Protein AF-A0A8J7D3D1-F1 (afdb_monomer_lite)

Secondary structure (DSSP, 8-state):
-HHHHHHHHHHH---S--EEEEEE-SS-EEEEEEESS--TTHHHHHHHHT--HHHHHHHHHTT-----PPPSS--------PPP---

Sequence (87 aa):
MIHVAEKILSLLNFDVPLNIQLRTDAERLYLPEINPRMSGGLQLSCLGAGVNIPDIAISRLLGVVKPWTAPAKKFCRVANIKSPIIL

pLDDT: mean 86.76, std 7.75, range [56.62, 94.69]

Foldseek 3Di:
DVVVVVVVCVVVVDPADKDWDWDDPPVDIDGPDIDRDDDPCVVQVCVQQVHDRVVCRVCVVVVHHDDPDGDPDGRDDDDDDDDDDDD

Structure (mmCIF, N/CA/C/O backbone):
data_AF-A0A8J7D3D1-F1
#
_entry.id   AF-A0A8J7D3D1-F1
#
loop_
_atom_site.group_PDB
_atom_site.id
_atom_site.type_symbol
_atom_site.label_atom_id
_atom_site.label_alt_id
_atom_site.label_comp_id
_atom_site.label_asym_id
_atom_site.label_entity_id
_atom_site.label_seq_id
_atom_site.pdbx_PDB_ins_code
_atom_site.Cartn_x
_atom_site.Cartn_y
_atom_site.Cartn_z
_atom_site.occupancy
_atom_site.B_iso_or_equiv
_atom_site.auth_seq_id
_atom_site.auth_comp_id
_atom_site.auth_asym_id
_atom_site.auth_atom_id
_atom_site.pdbx_PDB_model_num
ATOM 1 N N . MET A 1 1 ? 5.662 11.015 -5.514 1.00 78.88 1 MET A N 1
ATOM 2 C CA . MET A 1 1 ? 4.901 9.750 -5.371 1.00 78.88 1 MET A CA 1
ATOM 3 C C . MET A 1 1 ? 3.933 9.791 -4.193 1.00 78.88 1 MET A C 1
ATOM 5 O O . MET A 1 1 ? 2.752 9.615 -4.441 1.00 78.88 1 MET A O 1
ATOM 9 N N . ILE A 1 2 ? 4.378 10.097 -2.962 1.00 82.88 2 ILE A N 1
ATOM 10 C CA . ILE A 1 2 ? 3.487 10.199 -1.780 1.00 82.88 2 ILE A CA 1
ATOM 11 C C . ILE A 1 2 ? 2.310 11.155 -2.027 1.00 82.88 2 ILE A C 1
ATOM 13 O O . ILE A 1 2 ? 1.168 10.754 -1.870 1.00 82.88 2 ILE A O 1
ATOM 17 N N . HIS A 1 3 ? 2.570 12.353 -2.556 1.00 88.88 3 HIS A N 1
ATOM 18 C CA . HIS A 1 3 ? 1.508 13.327 -2.842 1.00 88.88 3 HIS A CA 1
ATOM 19 C C . HIS A 1 3 ? 0.456 12.846 -3.861 1.00 88.88 3 HIS A C 1
ATOM 21 O O . HIS A 1 3 ? -0.719 13.195 -3.787 1.00 88.88 3 HIS A O 1
ATOM 27 N N . VAL A 1 4 ? 0.863 12.004 -4.818 1.00 90.00 4 VAL A N 1
ATOM 28 C CA . VAL A 1 4 ? -0.070 11.390 -5.777 1.00 90.00 4 VAL A CA 1
ATOM 29 C C . VAL A 1 4 ? -0.925 10.343 -5.074 1.00 90.00 4 VAL A C 1
ATOM 31 O O . VAL A 1 4 ? -2.132 10.311 -5.289 1.00 90.00 4 VAL A O 1
ATOM 34 N N . ALA A 1 5 ? -0.321 9.527 -4.206 1.00 88.25 5 ALA A N 1
ATOM 35 C CA . ALA A 1 5 ? -1.059 8.571 -3.392 1.00 88.25 5 ALA A CA 1
ATOM 36 C C . ALA A 1 5 ? -2.078 9.281 -2.485 1.00 88.25 5 ALA A C 1
ATOM 38 O O . ALA A 1 5 ? -3.238 8.890 -2.488 1.00 88.25 5 ALA A O 1
ATOM 39 N N . GLU A 1 6 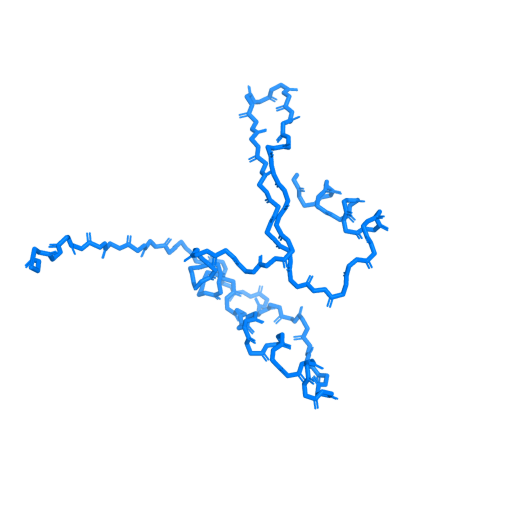? -1.698 10.364 -1.798 1.00 88.31 6 GLU A N 1
ATOM 40 C CA . GLU A 1 6 ? 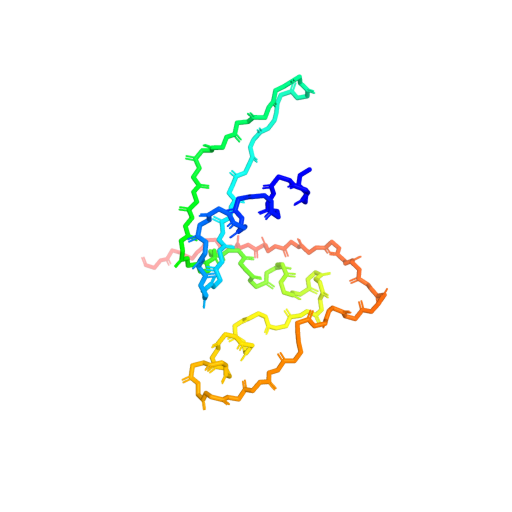-2.607 11.178 -0.970 1.00 88.31 6 GLU A CA 1
ATOM 41 C C . GLU A 1 6 ? -3.806 11.704 -1.769 1.00 88.31 6 GLU A C 1
ATOM 43 O O . GLU A 1 6 ? -4.947 11.590 -1.322 1.00 88.31 6 GLU A O 1
ATOM 48 N N . LYS A 1 7 ? -3.564 12.225 -2.980 1.00 91.75 7 LYS A N 1
ATOM 49 C CA . LYS A 1 7 ? -4.629 12.711 -3.867 1.00 91.75 7 LYS A CA 1
ATOM 50 C C . LYS A 1 7 ? -5.539 11.584 -4.362 1.00 91.75 7 LYS A C 1
ATOM 52 O O . LYS A 1 7 ? -6.739 11.780 -4.495 1.00 91.75 7 LYS A O 1
ATOM 57 N N . ILE A 1 8 ? -4.988 10.405 -4.639 1.00 91.31 8 ILE A N 1
ATOM 58 C CA . ILE A 1 8 ? -5.782 9.222 -4.995 1.00 91.31 8 ILE A CA 1
ATOM 59 C C . ILE A 1 8 ? -6.655 8.795 -3.806 1.00 91.31 8 ILE A C 1
ATOM 61 O O . ILE A 1 8 ? -7.849 8.566 -3.976 1.00 91.31 8 ILE A O 1
ATOM 65 N N . LEU A 1 9 ? -6.079 8.726 -2.604 1.00 88.25 9 LEU A N 1
ATOM 66 C CA . LEU A 1 9 ? -6.784 8.369 -1.370 1.00 88.25 9 LEU A CA 1
ATOM 67 C C . LEU A 1 9 ? -7.954 9.320 -1.085 1.00 88.25 9 LEU A C 1
ATOM 69 O O . LEU A 1 9 ? -9.051 8.850 -0.784 1.00 88.25 9 LEU A O 1
ATOM 73 N N . SER A 1 10 ? -7.753 10.634 -1.236 1.00 89.31 10 SER A N 1
ATOM 74 C CA . SER A 1 10 ? -8.818 11.619 -1.006 1.00 89.31 10 SER A CA 1
ATOM 75 C C . SER A 1 10 ? -9.958 11.535 -2.024 1.00 89.31 10 SER A C 1
ATOM 77 O O . SER A 1 10 ? -11.099 11.823 -1.677 1.00 89.31 10 SER A O 1
ATOM 79 N N . LEU A 1 11 ? -9.674 11.109 -3.259 1.00 91.88 11 LEU A N 1
ATOM 80 C CA . LEU A 1 11 ? -10.685 10.936 -4.307 1.00 91.88 11 LEU A CA 1
ATOM 81 C C . LEU A 1 11 ? -11.481 9.634 -4.165 1.00 91.88 11 LEU A C 1
ATOM 83 O O . LEU A 1 11 ? -12.668 9.614 -4.475 1.00 91.88 11 LEU A O 1
ATOM 87 N N . LEU A 1 12 ? -10.837 8.547 -3.731 1.00 88.88 12 LEU A N 1
ATOM 88 C CA . LEU A 1 12 ? -11.469 7.225 -3.665 1.00 88.88 12 LEU A CA 1
ATOM 89 C C . LEU A 1 12 ? -12.335 7.023 -2.417 1.00 88.88 12 LEU A C 1
ATOM 91 O O . LEU A 1 12 ? -13.211 6.164 -2.436 1.00 88.88 12 LEU A O 1
ATOM 95 N N . ASN A 1 13 ? -12.103 7.793 -1.348 1.00 84.75 13 ASN A N 1
ATOM 96 C CA . ASN A 1 13 ? -12.837 7.695 -0.079 1.00 84.75 13 ASN A CA 1
ATOM 97 C C . ASN A 1 13 ? -12.947 6.250 0.460 1.00 84.75 13 ASN A C 1
ATOM 99 O O . ASN A 1 13 ? -13.990 5.815 0.949 1.00 84.75 13 ASN A O 1
ATOM 103 N N . PHE A 1 14 ? -11.872 5.474 0.321 1.00 83.25 14 PHE A N 1
ATOM 104 C CA . PHE A 1 14 ? -11.824 4.093 0.790 1.00 83.25 14 PHE A CA 1
ATOM 105 C C . PHE A 1 14 ? -11.324 4.022 2.227 1.00 83.25 14 PHE A C 1
ATOM 107 O O . PHE A 1 14 ? -10.280 4.581 2.554 1.00 83.25 14 PHE A O 1
ATOM 114 N N . ASP A 1 15 ? -12.031 3.249 3.053 1.00 76.88 15 ASP A N 1
ATOM 115 C CA . ASP A 1 15 ? -11.644 2.965 4.439 1.00 76.88 15 ASP A CA 1
ATOM 116 C C . ASP A 1 15 ? -10.960 1.595 4.599 1.00 76.88 15 ASP A C 1
ATOM 118 O O . ASP A 1 15 ? -11.124 0.883 5.591 1.00 76.88 15 ASP A O 1
ATOM 122 N N . VAL A 1 16 ? -10.218 1.181 3.571 1.00 79.00 16 VAL A N 1
ATOM 123 C CA . VAL A 1 16 ? -9.494 -0.094 3.536 1.00 79.00 16 VAL A CA 1
ATOM 124 C C . VAL A 1 16 ? -8.046 0.125 3.096 1.00 79.00 16 VAL A C 1
ATOM 126 O O . VAL A 1 16 ? -7.756 1.102 2.402 1.00 79.00 16 VAL A O 1
ATOM 129 N N . PRO A 1 17 ? -7.114 -0.779 3.451 1.00 84.06 17 PRO A N 1
ATOM 130 C CA . PRO A 1 17 ? -5.749 -0.719 2.946 1.00 84.06 17 PRO A CA 1
ATOM 131 C C . PRO A 1 17 ? -5.706 -0.758 1.414 1.00 84.06 17 PRO A C 1
ATOM 133 O O . PRO A 1 17 ? -6.324 -1.619 0.785 1.00 84.06 17 PRO A O 1
ATOM 136 N N . LEU A 1 18 ? -4.921 0.146 0.829 1.00 89.81 18 LEU A N 1
ATOM 137 C CA . LEU A 1 18 ? -4.732 0.258 -0.613 1.00 89.81 18 LEU A CA 1
ATOM 138 C C . LEU A 1 18 ? -3.314 -0.124 -1.023 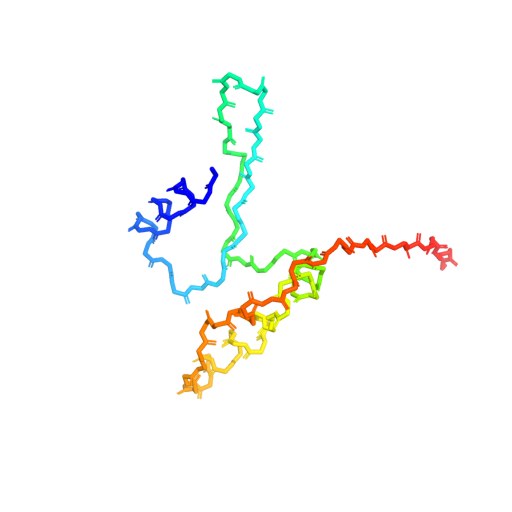1.00 89.81 18 LEU A C 1
ATOM 140 O O . LEU A 1 18 ? -2.336 0.304 -0.412 1.00 89.81 18 LEU A O 1
ATOM 144 N N . ASN A 1 19 ? -3.208 -0.870 -2.118 1.00 92.44 19 ASN A N 1
ATOM 145 C CA . ASN A 1 19 ? -1.967 -1.042 -2.859 1.00 92.44 19 ASN A CA 1
ATOM 146 C C . ASN A 1 19 ? -2.044 -0.238 -4.163 1.00 92.44 19 ASN A C 1
ATOM 148 O O . ASN A 1 19 ? -2.772 -0.620 -5.081 1.00 92.44 19 ASN A O 1
ATOM 152 N N . ILE A 1 20 ? -1.297 0.864 -4.231 1.00 93.19 20 ILE A N 1
ATOM 153 C CA . ILE A 1 20 ? -1.229 1.756 -5.395 1.00 93.19 20 ILE A CA 1
ATOM 154 C C . ILE A 1 20 ? 0.086 1.482 -6.120 1.00 93.19 20 ILE A C 1
ATOM 156 O O . ILE A 1 20 ? 1.160 1.739 -5.572 1.00 93.19 20 ILE A O 1
ATOM 160 N N . GLN A 1 21 ? 0.013 0.982 -7.353 1.00 93.06 21 GLN A N 1
ATOM 161 C CA . GLN A 1 21 ? 1.201 0.793 -8.178 1.00 93.06 21 GLN A CA 1
ATOM 162 C C . GLN A 1 21 ? 1.437 2.029 -9.041 1.00 93.06 21 GLN A C 1
ATOM 164 O O . GLN A 1 21 ? 0.530 2.507 -9.712 1.00 93.06 21 GLN A O 1
ATOM 169 N N . LEU A 1 22 ? 2.666 2.541 -9.044 1.00 93.00 22 LEU A N 1
ATOM 170 C CA . LEU A 1 22 ? 3.079 3.660 -9.888 1.00 93.00 22 LEU A CA 1
ATOM 171 C C . LEU A 1 22 ? 4.324 3.257 -10.673 1.00 93.00 22 LEU A C 1
ATOM 173 O O . LEU A 1 22 ? 5.257 2.683 -10.114 1.00 93.00 22 LEU A O 1
ATOM 177 N N . ARG A 1 23 ? 4.352 3.596 -11.961 1.00 93.56 23 ARG A N 1
ATOM 178 C CA . ARG A 1 23 ? 5.531 3.464 -12.825 1.00 93.56 23 ARG A CA 1
ATOM 179 C C . ARG A 1 23 ? 5.967 4.850 -13.285 1.00 93.56 23 ARG A C 1
ATOM 181 O O . ARG A 1 23 ? 5.123 5.695 -13.559 1.00 93.56 23 ARG A O 1
ATOM 188 N N . THR A 1 24 ? 7.269 5.085 -13.407 1.00 91.38 24 THR A N 1
ATOM 189 C CA . THR A 1 24 ? 7.807 6.315 -14.005 1.00 91.38 24 THR A CA 1
ATOM 190 C C . THR A 1 24 ? 8.939 6.002 -14.973 1.00 91.38 24 THR A C 1
ATOM 192 O O . THR A 1 24 ? 9.670 5.033 -14.777 1.00 91.38 24 THR A O 1
ATOM 195 N N . ASP A 1 25 ? 9.052 6.812 -16.020 1.00 94.69 25 ASP A N 1
ATOM 196 C CA . ASP A 1 25 ? 10.177 6.875 -16.960 1.00 94.69 25 ASP A CA 1
ATOM 197 C C . ASP A 1 25 ? 11.015 8.159 -16.756 1.00 94.69 25 ASP A C 1
ATOM 199 O O . ASP A 1 25 ? 11.705 8.595 -17.667 1.00 94.69 25 ASP A O 1
ATOM 203 N N . ALA A 1 26 ? 10.959 8.749 -15.551 1.00 88.12 26 ALA A N 1
ATOM 204 C CA . ALA A 1 26 ? 11.519 10.047 -15.141 1.00 88.12 26 ALA A CA 1
ATOM 205 C C . ALA A 1 26 ? 10.778 11.293 -15.662 1.00 88.12 26 ALA A C 1
ATOM 207 O O . ALA A 1 26 ? 10.731 12.292 -14.946 1.00 88.12 26 ALA A O 1
ATOM 208 N N . GLU A 1 27 ? 10.145 11.237 -16.833 1.00 92.56 27 GLU A N 1
ATOM 209 C CA . GLU A 1 27 ? 9.390 12.370 -17.392 1.00 92.56 27 GLU A CA 1
ATOM 210 C C . GLU A 1 27 ? 7.899 12.299 -17.063 1.00 92.56 27 GLU A C 1
ATOM 212 O O . GLU A 1 27 ? 7.226 13.319 -16.895 1.00 92.56 27 GLU A O 1
ATOM 217 N N . ARG A 1 28 ? 7.363 11.081 -16.980 1.00 92.38 28 ARG A N 1
ATOM 218 C CA . ARG A 1 28 ? 5.939 10.818 -16.801 1.00 92.38 28 ARG A CA 1
ATOM 219 C C . ARG A 1 28 ? 5.709 9.827 -15.675 1.00 92.38 28 ARG A C 1
ATOM 221 O O . ARG A 1 28 ? 6.558 9.005 -15.316 1.00 92.38 28 ARG A O 1
ATOM 228 N N . LEU A 1 29 ? 4.516 9.926 -15.104 1.00 91.88 29 LEU A N 1
ATOM 229 C CA . LEU A 1 29 ? 4.005 8.995 -14.113 1.00 91.88 29 LEU A CA 1
ATOM 230 C C . LEU A 1 29 ? 2.825 8.250 -14.725 1.00 91.88 29 LEU A C 1
ATOM 232 O O . LEU A 1 29 ? 1.887 8.861 -15.232 1.00 91.88 29 LEU A O 1
ATOM 236 N N . TYR A 1 30 ? 2.867 6.932 -14.634 1.00 93.88 30 TYR A N 1
ATOM 237 C CA . TYR A 1 30 ? 1.815 6.034 -15.071 1.00 93.88 30 TYR A CA 1
ATOM 238 C C . TYR A 1 30 ? 1.231 5.359 -13.832 1.00 93.88 30 TYR A C 1
ATOM 240 O O . TYR A 1 30 ? 1.971 4.988 -12.917 1.00 93.88 30 TYR A O 1
ATOM 248 N N . LEU A 1 31 ? -0.090 5.196 -13.813 1.00 93.88 31 LEU A N 1
ATOM 249 C CA . LEU A 1 31 ? -0.844 4.499 -12.772 1.00 93.88 31 LEU A CA 1
ATOM 250 C C . LEU A 1 31 ? -1.396 3.199 -13.378 1.00 93.88 31 LEU A C 1
ATOM 252 O O . LEU A 1 31 ? -2.462 3.242 -13.988 1.00 93.88 31 LEU A O 1
ATOM 256 N N . PRO A 1 32 ? -0.674 2.064 -13.289 1.00 93.62 32 PRO A N 1
ATOM 257 C CA . PRO A 1 32 ? -1.134 0.815 -13.886 1.00 93.62 32 PRO A CA 1
ATOM 258 C C . PRO A 1 32 ? -2.346 0.232 -13.159 1.00 93.62 32 PRO A C 1
ATOM 260 O O . PRO A 1 32 ? -3.283 -0.222 -13.806 1.00 93.62 32 PRO A O 1
ATOM 263 N N . GLU A 1 33 ? -2.332 0.241 -11.822 1.00 94.56 33 GLU A N 1
ATOM 264 C CA . GLU A 1 33 ? -3.400 -0.358 -11.022 1.00 94.56 33 GLU A CA 1
ATOM 265 C C . GLU A 1 33 ? -3.503 0.224 -9.606 1.00 94.56 33 GLU A C 1
ATOM 267 O O . GLU A 1 33 ? -2.525 0.683 -9.004 1.00 94.56 33 GLU A O 1
ATOM 272 N N . ILE A 1 34 ? -4.713 0.126 -9.055 1.00 93.44 34 ILE A N 1
ATOM 273 C CA . ILE A 1 34 ? -5.023 0.337 -7.642 1.00 93.44 34 ILE A CA 1
ATOM 274 C C . ILE A 1 34 ? -5.795 -0.889 -7.173 1.00 93.44 34 ILE A C 1
ATOM 276 O O . ILE A 1 34 ? -6.828 -1.226 -7.746 1.00 93.44 34 ILE A O 1
ATOM 280 N N . ASN A 1 35 ? -5.318 -1.540 -6.115 1.00 93.25 35 ASN A N 1
ATOM 281 C CA . ASN A 1 35 ? -6.024 -2.663 -5.509 1.00 93.25 35 ASN A CA 1
ATOM 282 C C . ASN A 1 35 ? -6.512 -2.284 -4.103 1.00 93.25 35 ASN A C 1
ATOM 284 O O . ASN A 1 35 ? -5.670 -1.958 -3.259 1.00 93.25 35 ASN A O 1
ATOM 288 N N . PRO A 1 36 ? -7.818 -2.401 -3.798 1.00 89.94 36 PRO A N 1
ATOM 289 C CA . PRO A 1 36 ? -8.365 -2.224 -2.450 1.00 89.94 36 PRO A CA 1
ATOM 290 C C . PRO A 1 36 ? -8.136 -3.469 -1.583 1.00 89.94 36 PRO A C 1
ATOM 292 O O . PRO A 1 36 ? -9.057 -4.080 -1.051 1.00 89.94 36 PRO A O 1
ATOM 295 N N . ARG A 1 37 ? -6.876 -3.896 -1.513 1.00 90.38 37 ARG A N 1
ATOM 296 C CA . ARG A 1 37 ? -6.400 -5.030 -0.725 1.00 90.38 37 ARG A CA 1
ATOM 297 C C . ARG A 1 37 ? -4.910 -4.877 -0.457 1.00 90.38 37 ARG A C 1
ATOM 299 O O . ARG A 1 37 ? -4.192 -4.148 -1.142 1.00 90.38 37 ARG A O 1
ATOM 306 N N . MET A 1 38 ? -4.429 -5.659 0.496 1.00 90.44 38 MET A N 1
ATOM 307 C CA . MET A 1 38 ? -3.006 -5.785 0.783 1.00 90.44 38 MET A CA 1
ATOM 308 C C . MET A 1 38 ? -2.251 -6.430 -0.392 1.00 90.44 38 MET A C 1
ATOM 310 O O . MET A 1 38 ? -2.771 -7.302 -1.099 1.00 90.44 38 MET A O 1
ATOM 314 N N . SER A 1 39 ? -1.008 -5.996 -0.612 1.00 90.50 39 SER A N 1
ATOM 315 C CA . SER A 1 39 ? -0.121 -6.592 -1.614 1.00 90.50 39 SER A CA 1
ATOM 316 C C . SER A 1 39 ? 0.538 -7.867 -1.074 1.00 90.50 39 SER A C 1
ATOM 318 O O . SER A 1 39 ? 0.755 -8.004 0.129 1.00 90.50 39 SER A O 1
ATOM 320 N N . GLY A 1 40 ? 0.941 -8.785 -1.960 1.00 87.19 40 GLY A N 1
ATOM 321 C CA . GLY A 1 40 ? 1.716 -9.970 -1.556 1.00 87.19 40 GLY A CA 1
ATOM 322 C C . GLY A 1 40 ? 3.107 -9.638 -0.989 1.00 87.19 40 GLY A C 1
ATOM 323 O O . GLY A 1 40 ? 3.736 -10.476 -0.348 1.00 87.19 40 GLY A O 1
ATOM 324 N N . GLY A 1 41 ? 3.589 -8.409 -1.207 1.00 86.56 41 GLY A N 1
ATOM 325 C CA . GLY A 1 41 ? 4.847 -7.891 -0.668 1.00 86.56 41 GLY A CA 1
ATOM 326 C C . GLY A 1 41 ? 4.706 -7.127 0.651 1.00 86.56 41 GLY A C 1
ATOM 327 O O . GLY A 1 41 ? 5.722 -6.685 1.182 1.00 86.56 41 GLY A O 1
ATOM 328 N N . LEU A 1 42 ? 3.489 -6.976 1.194 1.00 91.19 42 LEU A N 1
ATOM 329 C CA . LEU A 1 42 ? 3.209 -6.102 2.341 1.00 91.19 42 LEU A CA 1
ATOM 330 C C . LEU A 1 42 ? 4.108 -6.385 3.550 1.00 91.19 42 LEU A C 1
ATOM 332 O O . LEU A 1 42 ? 4.556 -5.451 4.205 1.00 91.19 42 LEU A O 1
ATOM 336 N N . GLN A 1 43 ? 4.428 -7.655 3.808 1.00 90.88 43 GLN A N 1
ATOM 337 C CA . GLN A 1 43 ? 5.320 -8.055 4.901 1.00 90.88 43 GLN A CA 1
ATOM 338 C C . GLN A 1 43 ? 6.676 -7.327 4.872 1.00 90.88 43 GLN A C 1
ATOM 340 O O . GLN A 1 43 ? 7.196 -6.948 5.919 1.00 90.88 43 GLN A O 1
ATOM 345 N N . LEU A 1 44 ? 7.229 -7.078 3.679 1.00 91.38 44 LEU A N 1
ATOM 346 C CA . LEU A 1 44 ? 8.504 -6.380 3.519 1.00 91.38 44 LEU A CA 1
ATOM 347 C C . LEU A 1 44 ? 8.350 -4.892 3.811 1.00 91.38 44 LEU A C 1
ATOM 349 O O . LEU A 1 44 ? 9.198 -4.315 4.484 1.00 91.38 44 LEU A O 1
ATOM 353 N N . SER A 1 45 ? 7.255 -4.286 3.351 1.00 89.19 45 SER A N 1
ATOM 354 C CA . SER A 1 45 ? 6.916 -2.898 3.670 1.00 89.19 45 SER A CA 1
ATOM 355 C C . SER A 1 45 ? 6.711 -2.711 5.173 1.00 89.19 45 SER A C 1
ATOM 357 O O . SER A 1 45 ? 7.224 -1.752 5.740 1.00 89.19 45 SER A O 1
ATOM 359 N N . CYS A 1 46 ? 6.030 -3.652 5.832 1.00 90.12 46 CYS A N 1
ATOM 360 C CA . CYS A 1 46 ? 5.825 -3.648 7.276 1.00 90.12 46 CYS A CA 1
ATOM 361 C C . CYS A 1 46 ? 7.142 -3.738 8.048 1.00 90.12 46 CYS A C 1
ATOM 363 O O . CYS A 1 46 ? 7.368 -2.944 8.961 1.00 90.12 46 CYS A O 1
ATOM 365 N N . LEU A 1 47 ? 8.031 -4.656 7.655 1.00 89.38 47 LEU A N 1
ATOM 366 C CA . LEU A 1 47 ? 9.344 -4.796 8.283 1.00 89.38 47 LEU A CA 1
ATOM 367 C C . LEU A 1 47 ? 10.224 -3.562 8.036 1.00 89.38 47 LEU A C 1
ATOM 369 O O . LEU A 1 47 ? 10.857 -3.065 8.963 1.00 89.38 47 LEU A O 1
ATOM 373 N N . GLY A 1 48 ? 10.210 -3.041 6.806 1.00 88.62 48 GLY A N 1
ATOM 374 C CA . GLY A 1 48 ? 10.967 -1.863 6.384 1.00 88.62 48 GLY A CA 1
ATOM 375 C C . GLY A 1 48 ? 1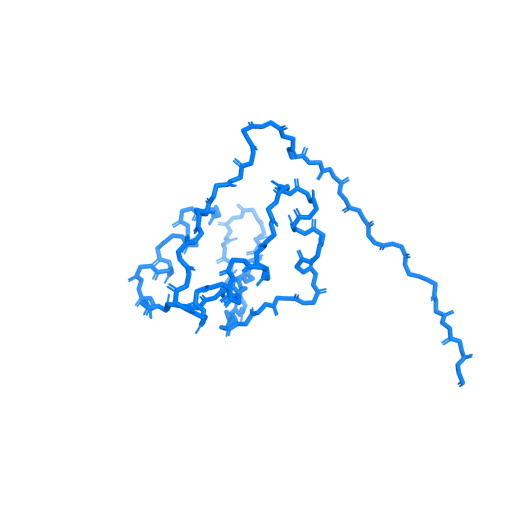0.536 -0.568 7.066 1.00 88.62 48 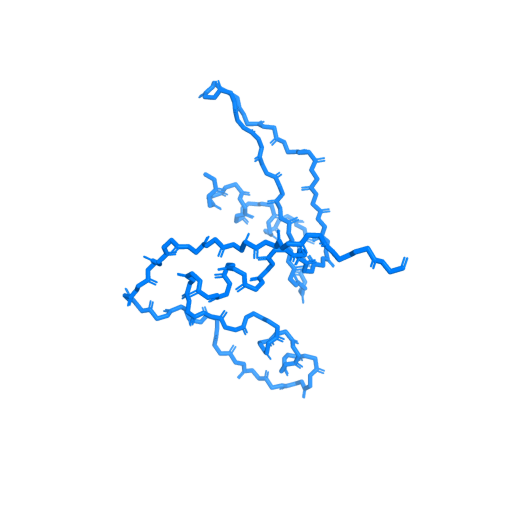GLY A C 1
ATOM 376 O O . GLY A 1 48 ? 11.376 0.287 7.330 1.00 88.62 48 GLY A O 1
ATOM 377 N N . ALA A 1 49 ? 9.238 -0.424 7.343 1.00 85.94 49 ALA A N 1
ATOM 378 C CA . ALA A 1 49 ? 8.657 0.749 7.992 1.00 85.94 49 ALA A CA 1
ATOM 379 C C . ALA A 1 49 ? 8.523 0.603 9.517 1.00 85.94 49 ALA A C 1
ATOM 381 O O . ALA A 1 49 ? 8.239 1.588 10.193 1.00 85.94 49 ALA A O 1
ATOM 382 N N . GLY A 1 50 ? 8.682 -0.606 10.066 1.00 86.56 50 GLY A N 1
ATOM 383 C CA . GLY A 1 50 ? 8.417 -0.887 11.479 1.00 86.56 50 GLY A CA 1
ATOM 384 C C . GLY A 1 50 ? 6.940 -0.740 11.865 1.00 86.56 50 GLY A C 1
ATOM 385 O O . GLY A 1 50 ? 6.643 -0.376 13.000 1.00 86.56 50 GLY A O 1
ATOM 386 N N . VAL A 1 51 ? 6.016 -0.993 10.930 1.00 87.50 51 VAL A N 1
ATOM 387 C CA . VAL A 1 51 ? 4.560 -0.866 11.129 1.00 87.50 51 VAL A CA 1
ATOM 388 C C . VAL A 1 51 ? 3.864 -2.159 10.756 1.00 87.50 51 VAL A C 1
ATOM 390 O O . VAL A 1 51 ? 4.030 -2.661 9.647 1.00 87.50 51 VAL A O 1
ATOM 393 N N . ASN A 1 52 ? 3.004 -2.661 11.638 1.00 90.25 52 ASN A N 1
ATOM 394 C CA . ASN A 1 52 ? 2.184 -3.835 11.363 1.00 90.25 52 ASN A CA 1
ATOM 395 C C . ASN A 1 52 ? 0.825 -3.431 10.757 1.00 90.25 52 ASN A C 1
ATOM 397 O O . ASN A 1 52 ? -0.177 -3.315 11.456 1.00 90.25 52 ASN A O 1
ATOM 401 N N . ILE A 1 53 ? 0.798 -3.195 9.441 1.00 90.50 53 ILE A N 1
ATOM 402 C CA . ILE A 1 53 ? -0.422 -2.807 8.706 1.00 90.50 53 ILE A CA 1
ATOM 403 C C . ILE A 1 53 ? -1.530 -3.876 8.814 1.00 90.50 53 ILE A C 1
ATOM 405 O O . ILE A 1 53 ? -2.678 -3.489 9.040 1.00 90.50 53 ILE A O 1
ATOM 409 N N . PRO A 1 54 ? -1.243 -5.194 8.702 1.00 91.50 54 PRO A N 1
ATOM 410 C CA . PRO A 1 54 ? -2.252 -6.229 8.930 1.00 91.50 54 PRO A CA 1
ATOM 411 C C . PRO A 1 54 ? -2.920 -6.149 10.305 1.00 91.50 54 PRO A C 1
ATOM 413 O O . PRO A 1 54 ? -4.145 -6.180 10.390 1.00 91.50 54 PRO A O 1
ATOM 416 N N . ASP A 1 55 ? -2.131 -5.989 11.369 1.00 91.69 55 ASP A N 1
ATOM 417 C CA . ASP A 1 55 ? -2.645 -5.851 12.735 1.00 91.69 55 ASP A CA 1
ATOM 418 C C . ASP A 1 55 ? -3.534 -4.612 12.898 1.00 91.69 55 ASP A C 1
ATOM 420 O O . ASP A 1 55 ? -4.605 -4.694 13.501 1.00 91.69 55 ASP A O 1
ATOM 424 N N . ILE A 1 56 ? -3.139 -3.478 12.313 1.00 89.94 56 ILE A N 1
ATOM 425 C CA . ILE A 1 56 ? -3.948 -2.252 12.323 1.00 89.94 56 ILE A CA 1
ATOM 426 C C . ILE A 1 56 ? -5.279 -2.475 11.592 1.00 89.94 56 ILE A C 1
ATOM 428 O O . ILE A 1 56 ? -6.333 -2.109 12.114 1.00 89.94 56 ILE A O 1
ATOM 432 N N . ALA A 1 57 ? -5.251 -3.098 10.410 1.00 88.81 57 ALA A N 1
ATOM 433 C CA . ALA A 1 57 ? -6.455 -3.358 9.624 1.00 88.81 57 ALA A CA 1
ATOM 434 C C . ALA A 1 57 ? -7.424 -4.309 10.345 1.00 88.81 57 ALA A C 1
ATOM 436 O O . ALA A 1 57 ? -8.617 -4.024 10.416 1.00 88.81 57 ALA A O 1
ATOM 437 N N . ILE A 1 58 ? -6.916 -5.399 10.934 1.00 90.38 58 ILE A N 1
ATOM 438 C CA . ILE A 1 58 ? -7.727 -6.338 11.726 1.00 90.38 58 ILE A CA 1
ATOM 439 C C . ILE A 1 58 ? -8.294 -5.644 12.965 1.00 90.38 58 ILE A C 1
ATOM 441 O O . ILE A 1 58 ? -9.479 -5.774 13.251 1.00 90.38 58 ILE A O 1
ATOM 445 N N . SER A 1 59 ? -7.478 -4.863 13.677 1.00 91.12 59 SER A N 1
ATOM 446 C CA . SER A 1 59 ? -7.936 -4.124 14.859 1.00 91.12 59 SER A CA 1
ATOM 447 C C . SER A 1 59 ? -9.091 -3.187 14.510 1.00 91.12 59 SER A C 1
ATOM 449 O O . SER A 1 59 ? -10.095 -3.181 15.215 1.00 91.12 59 SER A O 1
ATOM 451 N N . ARG A 1 60 ? -9.013 -2.486 13.370 1.00 86.62 60 ARG A N 1
ATOM 452 C CA . ARG A 1 60 ? -10.100 -1.629 12.879 1.00 86.62 60 ARG A CA 1
ATOM 453 C C . ARG A 1 60 ? -11.381 -2.417 12.596 1.00 86.62 60 ARG A C 1
ATOM 455 O O . ARG A 1 60 ? -12.450 -1.968 12.994 1.00 86.62 60 ARG A O 1
ATOM 462 N N . LEU A 1 61 ? -11.282 -3.593 11.966 1.00 87.06 61 LEU A N 1
ATOM 463 C CA . LEU A 1 61 ? -12.437 -4.477 11.734 1.00 87.06 61 LEU A CA 1
ATOM 464 C C . LEU A 1 61 ? -13.099 -4.935 13.041 1.00 87.06 61 LEU A C 1
ATOM 466 O O . LEU A 1 61 ? -14.305 -5.151 13.077 1.00 87.06 61 LEU A O 1
ATOM 470 N N . LEU A 1 62 ? -12.319 -5.049 14.116 1.00 93.50 62 LEU A N 1
ATOM 471 C CA . LEU A 1 62 ? -12.795 -5.387 15.457 1.00 93.50 62 LEU A CA 1
ATOM 472 C C . LEU A 1 62 ? -13.253 -4.159 16.270 1.00 93.50 62 LEU A C 1
ATOM 474 O O . LEU A 1 62 ? -13.545 -4.291 17.455 1.00 93.50 62 LEU A O 1
ATOM 478 N N . GLY A 1 63 ? -13.293 -2.963 15.672 1.00 92.38 63 GLY A N 1
ATOM 479 C CA . GLY A 1 63 ? -13.665 -1.719 16.356 1.00 92.38 63 GLY A CA 1
ATOM 480 C C . GLY A 1 63 ? -12.579 -1.144 17.273 1.00 92.38 63 GLY A C 1
ATOM 481 O O . GLY A 1 63 ? -12.834 -0.201 18.020 1.00 92.38 63 GLY A O 1
ATOM 482 N N . VAL A 1 64 ? -11.357 -1.681 17.223 1.00 92.69 64 VAL A N 1
ATOM 483 C CA . VAL A 1 64 ? -10.212 -1.211 18.008 1.00 92.69 64 VAL A CA 1
ATOM 484 C C . VAL A 1 64 ? -9.412 -0.195 17.199 1.00 92.69 64 VAL A C 1
ATOM 486 O O . VAL A 1 64 ? -8.833 -0.503 16.155 1.00 92.69 64 VAL A O 1
ATOM 489 N N . VAL A 1 65 ? -9.327 1.031 17.713 1.00 85.81 65 VAL A N 1
ATOM 490 C CA . VAL A 1 65 ? -8.528 2.093 17.097 1.00 85.81 65 VAL A CA 1
ATOM 491 C C . VAL A 1 65 ? -7.059 1.907 17.468 1.00 85.81 65 VAL A C 1
ATOM 493 O O . VAL A 1 65 ? -6.679 2.039 18.630 1.00 85.81 65 VAL A O 1
ATOM 496 N N . LYS A 1 66 ? -6.219 1.633 16.465 1.00 85.81 66 LYS A N 1
ATOM 497 C CA . LYS A 1 66 ? -4.757 1.653 16.594 1.00 85.81 66 LYS A CA 1
ATOM 498 C C . LYS A 1 66 ? -4.161 2.827 15.817 1.00 85.81 66 LYS A C 1
ATOM 500 O O . LYS A 1 66 ? -4.654 3.148 14.732 1.00 85.81 66 LYS A O 1
ATOM 505 N N . PRO A 1 67 ? -3.105 3.470 16.339 1.00 78.38 67 PRO A N 1
ATOM 506 C CA . PRO A 1 67 ? -2.451 4.564 15.641 1.00 78.38 67 PRO A CA 1
ATOM 507 C C . PRO A 1 67 ? -1.728 4.062 14.384 1.00 78.38 67 PRO A C 1
ATOM 509 O O . PRO A 1 67 ? -0.998 3.072 14.414 1.00 78.38 67 PRO A O 1
ATOM 512 N N . TRP A 1 68 ? -1.878 4.802 13.283 1.00 73.12 68 TRP A N 1
ATOM 513 C CA . TRP A 1 68 ? -1.107 4.636 12.044 1.00 73.12 68 TRP A CA 1
ATOM 514 C C . TRP A 1 68 ? 0.276 5.298 12.162 1.00 73.12 68 TRP A C 1
ATOM 516 O O . TRP A 1 68 ? 0.672 6.115 11.335 1.00 73.12 68 TRP A O 1
ATOM 526 N N . THR A 1 69 ? 1.011 5.006 13.233 1.00 71.19 69 THR A N 1
ATOM 527 C CA . THR A 1 69 ? 2.311 5.633 13.499 1.00 71.19 69 THR A CA 1
ATOM 528 C C . THR A 1 69 ? 3.448 4.699 13.130 1.00 71.19 69 THR A C 1
ATOM 530 O O . THR A 1 69 ? 3.615 3.646 13.745 1.00 71.19 69 THR A O 1
ATOM 533 N N . ALA A 1 70 ? 4.263 5.116 12.161 1.00 67.50 70 ALA A N 1
ATOM 534 C CA . ALA A 1 70 ? 5.570 4.517 11.946 1.00 67.50 70 ALA A CA 1
ATOM 535 C C . ALA A 1 70 ? 6.561 4.995 13.015 1.00 67.50 70 ALA A C 1
ATOM 537 O O . ALA A 1 70 ? 6.566 6.185 13.346 1.00 67.50 70 ALA A O 1
ATOM 538 N N . PRO A 1 71 ? 7.408 4.109 13.570 1.00 71.38 71 PRO A N 1
ATOM 539 C CA . PRO A 1 71 ? 8.483 4.529 14.453 1.00 71.38 71 PRO A CA 1
ATOM 540 C C . PRO A 1 71 ? 9.386 5.542 13.736 1.00 71.38 71 PRO A C 1
ATOM 542 O O . PRO A 1 71 ? 9.818 5.326 12.606 1.00 71.38 71 PRO A O 1
ATOM 545 N N . ALA A 1 72 ? 9.702 6.650 14.413 1.00 63.75 72 ALA A N 1
ATOM 546 C CA . ALA A 1 72 ? 10.365 7.823 13.828 1.00 63.75 72 ALA A CA 1
ATOM 547 C C . ALA A 1 72 ? 11.756 7.556 13.210 1.00 63.75 72 ALA A C 1
ATOM 549 O O . ALA A 1 72 ? 12.296 8.407 12.505 1.00 63.75 72 ALA A O 1
ATOM 550 N N . LYS A 1 73 ? 12.374 6.402 13.483 1.00 56.62 73 LYS A N 1
ATOM 551 C CA . LYS A 1 73 ? 13.719 6.056 13.015 1.00 56.62 73 LYS A CA 1
ATOM 552 C C . LYS A 1 73 ? 13.840 4.555 12.771 1.00 56.62 73 LYS A C 1
ATOM 554 O O . LYS A 1 73 ? 14.116 3.821 13.715 1.00 56.62 73 LYS A O 1
ATOM 559 N N . LYS A 1 74 ? 13.680 4.129 11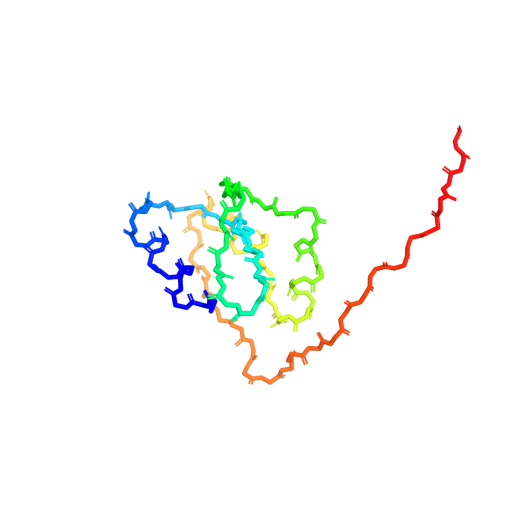.514 1.00 62.19 74 LYS A N 1
ATOM 560 C CA . LYS A 1 74 ? 14.462 3.077 10.821 1.00 62.19 74 LYS A CA 1
ATOM 561 C C . LYS A 1 74 ? 13.713 2.634 9.563 1.00 62.19 74 LYS A C 1
ATOM 563 O O . LYS A 1 74 ? 13.117 1.567 9.539 1.00 62.19 74 LYS A O 1
ATOM 568 N N . PHE A 1 75 ? 13.790 3.428 8.496 1.00 68.75 75 PHE A N 1
ATOM 569 C CA . PHE A 1 75 ? 13.593 2.848 7.170 1.00 68.75 75 PHE A CA 1
ATOM 570 C C . PHE A 1 75 ? 14.763 1.901 6.916 1.00 68.75 75 PHE A C 1
ATOM 572 O O . PHE A 1 75 ? 15.910 2.346 6.832 1.00 68.75 75 PHE A O 1
ATOM 579 N N . CYS A 1 76 ? 14.497 0.600 6.860 1.00 81.75 76 CYS A N 1
ATOM 580 C CA . CYS A 1 76 ? 15.513 -0.392 6.528 1.00 81.75 76 CYS A CA 1
ATOM 581 C C . CYS A 1 76 ? 15.251 -0.982 5.141 1.00 81.75 76 CYS A C 1
ATOM 583 O O . CYS A 1 76 ? 14.111 -1.101 4.689 1.00 81.75 76 CYS A O 1
ATOM 585 N N . ARG A 1 77 ? 16.330 -1.325 4.429 1.00 84.81 77 ARG A N 1
ATOM 586 C CA . ARG A 1 77 ? 16.224 -2.073 3.175 1.00 84.81 77 ARG A CA 1
ATOM 587 C C . ARG A 1 77 ? 15.958 -3.527 3.531 1.00 84.81 77 ARG A C 1
ATOM 589 O O . ARG A 1 77 ? 16.743 -4.130 4.256 1.00 84.81 77 ARG A O 1
ATOM 596 N N . VAL A 1 78 ? 14.870 -4.071 3.007 1.00 87.44 78 VAL A N 1
ATOM 597 C CA . VAL A 1 78 ? 14.473 -5.459 3.228 1.00 87.44 78 VAL A CA 1
ATOM 598 C C . VAL A 1 78 ? 14.357 -6.149 1.877 1.00 87.44 78 VAL A C 1
ATOM 600 O O . VAL A 1 78 ? 13.813 -5.579 0.933 1.00 87.44 78 VAL A O 1
ATOM 603 N N . ALA A 1 79 ? 14.851 -7.380 1.793 1.00 89.06 79 ALA A N 1
ATOM 604 C CA . ALA A 1 79 ? 14.673 -8.255 0.644 1.00 89.06 79 ALA A CA 1
ATOM 605 C C . ALA A 1 79 ? 14.105 -9.600 1.108 1.00 89.06 79 ALA A C 1
ATOM 607 O O . ALA A 1 79 ? 14.417 -10.065 2.203 1.00 89.06 79 ALA A O 1
ATOM 608 N N . ASN A 1 80 ? 13.279 -10.225 0.268 1.00 88.00 80 ASN A N 1
ATOM 609 C CA . ASN A 1 80 ? 12.856 -11.610 0.451 1.00 88.00 80 ASN A CA 1
ATOM 610 C C . ASN A 1 80 ? 13.603 -12.485 -0.553 1.00 88.00 80 ASN A C 1
ATOM 612 O O . ASN A 1 80 ? 13.429 -12.303 -1.758 1.00 88.00 80 ASN A O 1
ATOM 616 N N . ILE A 1 81 ? 14.403 -13.428 -0.064 1.00 89.31 81 ILE A N 1
ATOM 617 C CA . ILE A 1 81 ? 15.082 -14.419 -0.897 1.00 89.31 81 ILE A CA 1
ATOM 618 C C . ILE A 1 81 ? 14.288 -15.715 -0.774 1.00 89.31 81 ILE A C 1
ATOM 620 O O . ILE A 1 81 ? 14.245 -16.326 0.292 1.00 89.31 81 ILE A O 1
ATOM 624 N N . LYS A 1 82 ? 13.635 -16.121 -1.863 1.00 84.50 82 LYS A N 1
ATOM 625 C CA . LYS A 1 82 ? 12.893 -17.381 -1.932 1.00 84.50 82 LYS A CA 1
ATOM 626 C C . LYS A 1 82 ? 13.701 -18.399 -2.725 1.00 84.50 82 LYS A C 1
ATOM 628 O O . LYS A 1 82 ? 14.170 -18.080 -3.813 1.00 84.50 82 LYS A O 1
ATOM 633 N N . SER A 1 83 ? 13.803 -19.617 -2.203 1.00 90.69 83 SER A N 1
ATOM 634 C CA . SER A 1 83 ? 14.269 -20.770 -2.977 1.00 90.69 83 SER A CA 1
ATOM 635 C C . SER A 1 83 ? 13.050 -21.525 -3.508 1.00 90.69 83 SER A C 1
ATOM 637 O O . SER A 1 83 ? 12.113 -21.743 -2.734 1.00 90.69 83 SER A O 1
ATOM 639 N N . PRO A 1 84 ? 13.010 -21.890 -4.800 1.00 88.81 84 PRO A N 1
ATOM 640 C CA . PRO A 1 84 ? 11.930 -22.710 -5.325 1.00 88.81 84 PRO A CA 1
ATOM 641 C C . PRO A 1 84 ? 11.958 -24.079 -4.641 1.00 88.81 84 PRO A C 1
ATOM 643 O O . PRO A 1 84 ? 13.016 -24.689 -4.503 1.00 88.81 84 PRO A O 1
ATOM 646 N N . ILE A 1 85 ? 10.791 -24.550 -4.213 1.00 87.38 85 ILE A N 1
ATOM 647 C CA . ILE A 1 85 ? 10.604 -25.920 -3.740 1.00 87.38 85 ILE A CA 1
ATOM 648 C C . ILE A 1 85 ? 9.882 -26.653 -4.866 1.00 87.38 85 ILE A C 1
ATOM 650 O O . ILE A 1 85 ? 8.832 -26.195 -5.315 1.00 87.38 85 ILE A O 1
ATOM 654 N N . ILE A 1 86 ? 10.469 -27.749 -5.345 1.00 84.56 86 ILE A N 1
ATOM 655 C CA . ILE A 1 86 ? 9.798 -28.670 -6.265 1.00 84.56 86 ILE A CA 1
ATOM 656 C C . ILE A 1 86 ? 8.978 -29.610 -5.382 1.00 84.56 86 ILE A C 1
ATOM 658 O O . ILE A 1 86 ? 9.554 -30.331 -4.566 1.00 84.56 86 ILE A O 1
ATOM 662 N N . LEU A 1 87 ? 7.654 -29.511 -5.495 1.00 70.31 87 LEU A N 1
ATOM 663 C CA . LEU A 1 87 ? 6.679 -30.366 -4.818 1.00 70.31 87 LEU A CA 1
ATOM 664 C C . LEU A 1 87 ? 6.180 -31.445 -5.777 1.00 70.31 87 LEU A C 1
ATOM 666 O O . LEU A 1 87 ? 5.985 -31.103 -6.967 1.00 70.31 87 LEU A O 1
#

Radius of gyration: 15.43 Å; chains: 1; bounding box: 30×44×35 Å